Protein AF-A0A554K0L3-F1 (afdb_monomer_lite)

Sequence (172 aa):
MNENTKPNIQERKSGVNKNLSIIIVVLAILAGGYFYFSSKPAFDFSGGSKVTRVAHINEALAAKFDYLSKNGNSSCSVSFRTSIPSLPNDERLQGSCCSPMSVHRYSEQVGGLKKFKSVPAQNIDKIPDDPYDIEAKLAKELMSYYDMELTPEEERTYEYAMENSHEKGPCC

Radius of gyration: 38.06 Å; chains: 1; bounding box: 66×97×92 Å

Foldseek 3Di:
DDDDDDDDDDDDDDPDDPVNVVVVVVVVCVVVVVCVVVPPPPDPPPVVVPVVVVVVVLVVLVVLLVCLLVPAPAAPDPVRLVCLLVDDQQDKHAHFHYDRDDSVVQCCVLVVLVVQCVDPPRNDVLDDSGPRIGGSNSSNVVSVCPPPDDDPVRVVVVVVCLVPDPVNDDTD

Secondary structure (DSSP, 8-state):
-----------------HHHHHHHHHHHHHHHHHHHHHTS-------TTHHHHHHHHHHHHHHHHHHHHHH----SSHHHHHHGGGS-TT-EEES-SSS---HHHHHHHHHHHHHHHTSTT---TTS-S-TTEEEHHHHHHHHTTTTPPPPHHHHHHHHHHHHH-TT-S---

pLDDT: mean 80.46, std 17.69, range [38.75, 98.25]

Structure (mmCIF, N/CA/C/O backbone):
data_AF-A0A554K0L3-F1
#
_entry.id   AF-A0A554K0L3-F1
#
loop_
_atom_site.group_PDB
_atom_site.id
_atom_site.type_symbol
_atom_site.label_atom_id
_atom_site.label_alt_id
_atom_site.label_comp_id
_atom_site.label_asym_id
_atom_site.label_entity_id
_atom_site.label_seq_id
_atom_site.pdbx_PDB_ins_code
_atom_site.Cartn_x
_atom_site.Cartn_y
_atom_site.Cartn_z
_atom_site.occupancy
_atom_site.B_iso_or_equiv
_atom_site.auth_seq_id
_atom_site.auth_comp_id
_atom_site.auth_asym_id
_atom_site.auth_atom_id
_atom_site.pdbx_PDB_model_num
ATOM 1 N N . MET A 1 1 ? 50.428 -80.850 75.862 1.00 41.19 1 MET A N 1
ATOM 2 C CA . MET A 1 1 ? 51.249 -79.731 75.353 1.00 41.19 1 MET A CA 1
ATOM 3 C C . MET A 1 1 ? 50.996 -79.583 73.859 1.00 41.19 1 MET A C 1
ATOM 5 O O . MET A 1 1 ? 50.980 -80.599 73.181 1.00 41.19 1 MET A O 1
ATOM 9 N N . ASN A 1 2 ? 50.822 -78.331 73.424 1.00 38.75 2 ASN A N 1
ATOM 10 C CA . ASN A 1 2 ? 50.873 -77.770 72.062 1.00 38.75 2 ASN A CA 1
ATOM 11 C C . ASN A 1 2 ? 49.719 -77.940 71.050 1.00 38.75 2 ASN A C 1
ATOM 13 O O . ASN A 1 2 ? 49.495 -78.999 70.482 1.00 38.75 2 ASN A O 1
ATOM 17 N N . GLU A 1 3 ? 49.037 -76.801 70.848 1.00 46.16 3 GLU A N 1
ATOM 18 C CA . GLU A 1 3 ? 48.998 -75.950 69.638 1.00 46.16 3 GLU A CA 1
ATOM 19 C C . GLU A 1 3 ? 48.669 -76.512 68.234 1.00 46.16 3 GLU A C 1
ATOM 21 O O . GLU A 1 3 ? 49.436 -77.248 67.627 1.00 46.16 3 GLU A O 1
ATOM 26 N N . ASN A 1 4 ? 47.609 -75.896 67.682 1.00 47.91 4 ASN A N 1
ATOM 27 C CA . ASN A 1 4 ? 47.484 -75.273 66.351 1.00 47.91 4 ASN A CA 1
ATOM 28 C C . ASN A 1 4 ? 47.091 -76.083 65.089 1.00 47.91 4 ASN A C 1
ATOM 30 O O . ASN A 1 4 ? 47.907 -76.684 64.404 1.00 47.91 4 ASN A O 1
ATOM 34 N N . THR A 1 5 ? 45.819 -75.870 64.711 1.00 58.00 5 THR A N 1
ATOM 35 C CA . THR A 1 5 ? 45.350 -75.174 63.483 1.00 58.00 5 THR A CA 1
ATOM 36 C C . THR A 1 5 ? 45.505 -75.816 62.092 1.00 58.00 5 THR A C 1
ATOM 38 O O . THR A 1 5 ? 46.577 -75.780 61.499 1.00 58.00 5 THR A O 1
ATOM 41 N N . LYS A 1 6 ? 44.358 -76.143 61.457 1.00 42.72 6 LYS A N 1
ATOM 42 C CA . LYS A 1 6 ? 44.001 -75.699 60.083 1.00 42.72 6 LYS A CA 1
ATOM 43 C C . LYS A 1 6 ? 42.474 -75.794 59.822 1.00 42.72 6 LYS A C 1
ATOM 45 O O . LYS A 1 6 ? 41.867 -76.755 60.293 1.00 42.72 6 LYS A O 1
ATOM 50 N N . PRO A 1 7 ? 41.835 -74.839 59.102 1.00 56.81 7 PRO A N 1
ATOM 51 C CA . PRO A 1 7 ? 40.375 -74.770 58.977 1.00 56.81 7 PRO A CA 1
ATOM 52 C C . PRO A 1 7 ? 39.799 -75.322 57.651 1.00 56.81 7 PRO A C 1
ATOM 54 O O . PRO A 1 7 ? 40.427 -75.237 56.602 1.00 56.81 7 PRO A O 1
ATOM 57 N N . ASN A 1 8 ? 38.562 -75.825 57.762 1.00 47.78 8 ASN A N 1
ATOM 58 C CA . ASN A 1 8 ? 37.350 -75.488 56.988 1.00 47.78 8 ASN A CA 1
ATOM 59 C C . ASN A 1 8 ? 37.386 -75.489 55.445 1.00 47.78 8 ASN A C 1
ATOM 61 O O . ASN A 1 8 ? 37.939 -74.562 54.868 1.00 47.78 8 ASN A O 1
ATOM 65 N N . ILE A 1 9 ? 36.613 -76.395 54.819 1.00 45.50 9 ILE A N 1
ATOM 66 C CA . ILE A 1 9 ? 35.677 -76.067 53.721 1.00 45.50 9 ILE A CA 1
ATOM 67 C C . ILE A 1 9 ? 34.430 -76.963 53.859 1.00 45.50 9 ILE A C 1
ATOM 69 O O . ILE A 1 9 ? 34.492 -78.169 53.628 1.00 45.50 9 ILE A O 1
ATOM 73 N N . GLN A 1 10 ? 33.292 -76.376 54.237 1.00 43.28 10 GLN A N 1
ATOM 74 C CA . GLN A 1 10 ? 31.958 -76.958 54.050 1.00 43.28 10 GLN A CA 1
ATOM 75 C C . GLN A 1 10 ? 31.284 -76.320 52.831 1.00 43.28 10 GLN A C 1
ATOM 77 O O . GLN A 1 10 ? 30.992 -75.123 52.838 1.00 43.28 10 GLN A O 1
ATOM 82 N N . GLU A 1 11 ? 30.973 -77.125 51.814 1.00 44.34 11 GLU A N 1
ATOM 83 C CA . GLU A 1 11 ? 30.042 -76.740 50.753 1.00 44.34 11 GLU A CA 1
ATOM 84 C C . GLU A 1 11 ? 28.598 -76.747 51.285 1.00 44.34 11 GLU A C 1
ATOM 86 O O . GLU A 1 11 ? 28.026 -77.796 51.589 1.00 44.34 11 GLU A O 1
ATOM 91 N N . ARG A 1 12 ? 27.977 -75.563 51.386 1.00 49.53 12 ARG A N 1
ATOM 92 C CA . ARG A 1 12 ? 26.526 -75.434 51.585 1.00 49.53 12 ARG A CA 1
ATOM 93 C C . ARG A 1 12 ? 25.807 -75.534 50.242 1.00 49.53 12 ARG A C 1
ATOM 95 O O . ARG A 1 12 ? 25.910 -74.638 49.409 1.00 49.53 12 ARG A O 1
ATOM 102 N N . LYS A 1 13 ? 24.971 -76.563 50.100 1.00 47.09 13 LYS A N 1
ATOM 103 C CA . LYS A 1 13 ? 23.895 -76.616 49.100 1.00 47.09 13 LYS A CA 1
ATOM 104 C C . LYS A 1 13 ? 22.921 -75.449 49.317 1.00 47.09 13 LYS A C 1
ATOM 106 O O . LYS A 1 13 ? 22.378 -75.289 50.412 1.00 47.09 13 LYS A O 1
ATOM 111 N N . SER A 1 14 ? 22.691 -74.649 48.277 1.00 49.44 14 SER A N 1
ATOM 112 C CA . SER A 1 14 ? 21.720 -73.552 48.273 1.00 49.44 14 SER A CA 1
ATOM 113 C C . SER A 1 14 ? 20.295 -74.089 48.084 1.00 49.44 14 SER A C 1
ATOM 115 O O . SER A 1 14 ? 19.829 -74.360 46.982 1.00 49.44 14 SER A O 1
ATOM 117 N N . GLY A 1 15 ? 19.569 -74.245 49.190 1.00 50.91 15 GLY A N 1
ATOM 118 C CA . GLY A 1 15 ? 18.113 -74.369 49.161 1.00 50.91 15 GLY A CA 1
ATOM 119 C C . GLY A 1 15 ? 17.493 -72.981 49.016 1.00 50.91 15 GLY A C 1
ATOM 120 O O . GLY A 1 15 ? 17.405 -72.244 49.996 1.00 50.91 15 GLY A O 1
ATOM 121 N N . VAL A 1 16 ? 17.102 -72.598 47.798 1.00 58.12 16 VAL A N 1
ATOM 122 C CA . VAL A 1 16 ? 16.406 -71.327 47.548 1.00 58.12 16 VAL A CA 1
ATOM 123 C C . VAL A 1 16 ? 15.010 -71.395 48.174 1.00 58.12 16 VAL A C 1
ATOM 125 O O . VAL A 1 16 ? 14.210 -72.275 47.863 1.00 58.12 16 VAL A O 1
ATOM 128 N N . ASN A 1 17 ? 14.725 -70.472 49.091 1.00 61.66 17 ASN A N 1
ATOM 129 C CA . ASN A 1 17 ? 13.427 -70.345 49.746 1.00 61.66 17 ASN A CA 1
ATOM 130 C C . ASN A 1 17 ? 12.359 -69.969 48.699 1.00 61.66 17 ASN A C 1
ATOM 132 O O . ASN A 1 17 ? 12.539 -68.992 47.973 1.00 61.66 17 ASN A O 1
ATOM 136 N N . LYS A 1 18 ? 11.238 -70.703 48.635 1.00 59.88 18 LYS A N 1
ATOM 137 C CA . LYS A 1 18 ? 10.134 -70.444 47.686 1.00 59.88 18 LYS A CA 1
ATOM 138 C C . LYS A 1 18 ? 9.644 -68.991 47.727 1.00 59.88 18 LYS A C 1
ATOM 140 O O . LYS A 1 18 ? 9.302 -68.441 46.686 1.00 59.88 18 LYS A O 1
ATOM 145 N N . ASN A 1 19 ? 9.694 -68.346 48.894 1.00 58.56 19 ASN A N 1
ATOM 146 C CA . ASN A 1 19 ? 9.312 -66.940 49.042 1.00 58.5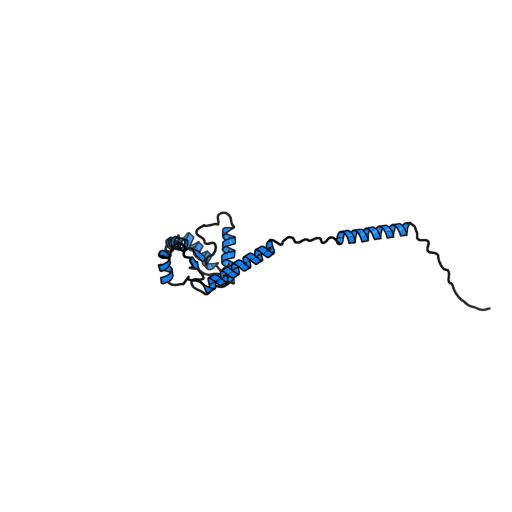6 19 ASN A CA 1
ATOM 147 C C . ASN A 1 19 ? 10.303 -65.988 48.346 1.00 58.56 19 ASN A C 1
ATOM 149 O O . ASN A 1 19 ? 9.892 -64.969 47.802 1.00 58.56 19 ASN A O 1
ATOM 153 N N . LEU A 1 20 ? 11.592 -66.345 48.291 1.00 59.06 20 LEU A N 1
ATOM 154 C CA . LEU A 1 20 ? 12.621 -65.587 47.572 1.00 59.06 20 LEU A CA 1
ATOM 155 C C . LEU A 1 20 ? 12.482 -65.758 46.051 1.00 59.06 20 LEU A C 1
ATOM 157 O O . LEU A 1 20 ? 12.630 -64.791 45.310 1.00 59.06 20 LEU A O 1
ATOM 161 N N . SER A 1 21 ? 12.122 -66.959 45.583 1.00 59.12 21 SER A N 1
ATOM 162 C CA . SER A 1 21 ? 11.835 -67.200 44.162 1.00 59.12 21 SER A CA 1
ATOM 163 C C . SER A 1 21 ? 10.620 -66.411 43.667 1.00 59.12 21 SER A C 1
ATOM 165 O O . SER A 1 21 ? 10.666 -65.862 42.571 1.00 59.12 21 SER A O 1
ATOM 167 N N . ILE A 1 22 ? 9.557 -66.299 44.473 1.00 68.38 22 ILE A N 1
ATOM 168 C CA . ILE A 1 22 ? 8.358 -65.530 44.101 1.00 68.38 22 ILE A CA 1
ATOM 169 C C . ILE A 1 22 ? 8.682 -64.033 43.979 1.00 68.38 22 ILE A C 1
ATOM 171 O O . ILE A 1 22 ? 8.267 -63.398 43.012 1.00 68.38 22 ILE A O 1
ATOM 175 N N . ILE A 1 23 ? 9.476 -63.478 44.901 1.00 70.81 23 ILE A N 1
ATOM 176 C CA . ILE A 1 23 ? 9.867 -62.058 44.867 1.00 70.81 23 ILE A CA 1
ATOM 177 C C . ILE A 1 23 ? 10.679 -61.731 43.606 1.00 70.81 23 ILE A C 1
ATOM 179 O O . ILE A 1 23 ? 10.420 -60.719 42.957 1.00 70.81 23 ILE A O 1
ATOM 183 N N . ILE A 1 24 ? 11.618 -62.600 43.217 1.00 72.25 24 ILE A N 1
ATOM 184 C CA . ILE A 1 24 ? 12.437 -62.397 42.011 1.00 72.25 24 ILE A CA 1
ATOM 185 C C . ILE A 1 24 ? 11.569 -62.425 40.746 1.00 72.25 24 ILE A C 1
ATOM 187 O O . ILE A 1 24 ? 11.748 -61.586 39.865 1.00 72.25 24 ILE A O 1
ATOM 191 N N . VAL A 1 25 ? 10.594 -63.337 40.666 1.00 74.88 25 VAL A N 1
ATOM 192 C CA . VAL A 1 25 ? 9.680 -63.423 39.515 1.00 74.88 25 VAL A CA 1
ATOM 193 C C . VAL A 1 25 ? 8.788 -62.183 39.420 1.00 74.88 25 VAL A C 1
ATOM 195 O O . VAL A 1 25 ? 8.634 -61.629 38.334 1.00 74.88 25 VAL A O 1
ATOM 198 N N . VAL A 1 26 ? 8.252 -61.690 40.541 1.00 75.88 26 VAL A N 1
ATOM 199 C CA . VAL A 1 26 ? 7.432 -60.466 40.554 1.00 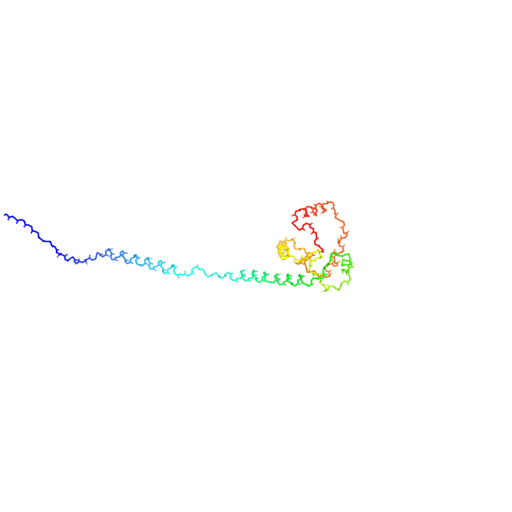75.88 26 VAL A CA 1
ATOM 200 C C . VAL A 1 26 ? 8.255 -59.243 40.141 1.00 75.88 26 VAL A C 1
ATOM 202 O O . VAL A 1 26 ? 7.799 -58.459 39.311 1.00 75.88 26 VAL A O 1
ATOM 205 N N . LEU A 1 27 ? 9.485 -59.098 40.644 1.00 74.44 27 LEU A N 1
ATOM 206 C CA . LEU A 1 27 ? 10.374 -58.001 40.246 1.00 74.44 27 LEU A CA 1
ATOM 207 C C . LEU A 1 27 ? 10.764 -58.078 38.764 1.00 74.44 27 LEU A C 1
ATOM 209 O O . LEU A 1 27 ? 10.799 -57.046 38.099 1.00 74.44 27 LEU A O 1
ATOM 213 N N . ALA A 1 28 ? 10.992 -59.277 38.222 1.00 73.69 28 ALA A N 1
ATOM 214 C CA . ALA A 1 28 ? 11.280 -59.461 36.802 1.00 73.69 28 ALA A CA 1
ATOM 215 C C . ALA A 1 28 ? 10.075 -59.110 35.910 1.00 73.69 28 ALA A C 1
ATOM 217 O O . ALA A 1 28 ? 10.254 -58.486 34.865 1.00 73.69 28 ALA A O 1
ATOM 218 N N . ILE A 1 29 ? 8.849 -59.442 36.331 1.00 74.69 29 ILE A N 1
ATOM 219 C CA . ILE A 1 29 ? 7.621 -59.071 35.608 1.00 74.69 29 ILE A CA 1
ATOM 220 C C . ILE A 1 29 ? 7.384 -57.560 35.674 1.00 74.69 29 ILE A C 1
ATOM 222 O O . ILE A 1 29 ? 7.037 -56.959 34.662 1.00 74.69 29 ILE A O 1
ATOM 226 N N . LEU A 1 30 ? 7.605 -56.925 36.828 1.00 75.50 30 LEU A N 1
ATOM 227 C CA . LEU A 1 30 ? 7.469 -55.473 36.967 1.00 75.50 30 LEU A CA 1
ATOM 228 C C . LEU A 1 30 ? 8.523 -54.723 36.145 1.00 75.50 30 LEU A C 1
ATOM 230 O O . LE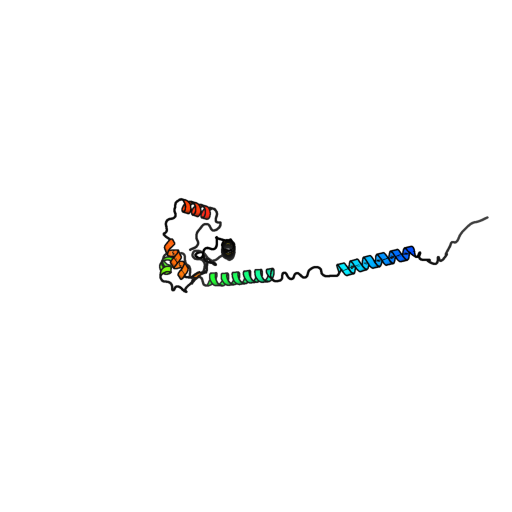U A 1 30 ? 8.179 -53.777 35.441 1.00 75.50 30 LEU A O 1
ATOM 234 N N . ALA A 1 31 ? 9.782 -55.169 36.168 1.00 72.00 31 ALA A N 1
ATOM 235 C CA . ALA A 1 31 ? 10.848 -54.577 35.364 1.00 72.00 31 ALA A CA 1
ATOM 236 C C . ALA A 1 31 ? 10.618 -54.799 33.860 1.00 72.00 31 ALA A C 1
ATOM 238 O O . ALA A 1 31 ? 10.742 -53.861 33.075 1.00 72.00 31 ALA A O 1
ATOM 239 N N . GLY A 1 32 ? 10.216 -56.010 33.457 1.00 68.31 32 GLY A N 1
ATOM 240 C CA . GLY A 1 32 ? 9.887 -56.336 32.068 1.00 68.31 32 GLY A CA 1
ATOM 241 C C . GLY A 1 32 ? 8.654 -55.588 31.559 1.00 68.31 32 GLY A C 1
ATOM 242 O O . GLY A 1 32 ? 8.669 -55.065 30.448 1.00 68.31 32 GLY A O 1
ATOM 243 N N . GLY A 1 33 ? 7.613 -55.459 32.385 1.00 66.88 33 GLY A N 1
ATOM 244 C CA . GLY A 1 33 ? 6.416 -54.673 32.086 1.00 66.88 33 GLY A CA 1
ATOM 245 C C . GLY A 1 33 ? 6.710 -53.175 31.987 1.00 66.88 33 GLY A C 1
ATOM 246 O O . GLY A 1 33 ? 6.239 -52.524 31.056 1.00 66.88 33 GLY A O 1
ATOM 247 N N . TYR A 1 34 ? 7.549 -52.640 32.880 1.00 71.50 34 TYR A N 1
ATOM 248 C CA . TYR A 1 34 ? 8.014 -51.253 32.825 1.00 71.50 34 TYR A CA 1
ATOM 249 C C . TYR A 1 34 ? 8.823 -50.974 31.553 1.00 71.50 34 TYR A C 1
ATOM 251 O O . TYR A 1 34 ? 8.571 -49.974 30.882 1.00 71.50 34 TYR A O 1
ATOM 259 N N . PHE A 1 35 ? 9.738 -51.870 31.168 1.00 63.25 35 PHE A N 1
ATOM 260 C CA . PHE A 1 35 ? 10.520 -51.714 29.939 1.00 63.25 35 PHE A CA 1
ATOM 261 C C . PHE A 1 35 ? 9.648 -51.864 28.685 1.00 63.25 35 PHE A C 1
ATOM 263 O O . PHE A 1 35 ? 9.763 -51.057 27.768 1.00 63.25 35 PHE A O 1
ATOM 270 N N . TYR A 1 36 ? 8.723 -52.829 28.650 1.00 65.94 36 TYR A N 1
ATOM 271 C CA . TYR A 1 36 ? 7.809 -53.033 27.518 1.00 65.94 36 TYR A CA 1
ATOM 272 C C . TYR A 1 36 ? 6.827 -51.865 27.338 1.00 65.94 36 TYR A C 1
ATOM 274 O O . TYR A 1 36 ? 6.533 -51.466 26.212 1.00 65.94 36 TYR A O 1
ATOM 282 N N . PHE A 1 37 ? 6.355 -51.268 28.436 1.00 59.12 37 PHE A N 1
ATOM 283 C CA . PHE A 1 37 ? 5.489 -50.090 28.384 1.00 59.12 37 PHE A CA 1
ATOM 284 C C . PHE A 1 37 ? 6.264 -48.801 28.060 1.00 59.12 37 PHE A C 1
ATOM 286 O O . PHE A 1 37 ? 5.745 -47.954 27.337 1.00 59.12 37 PHE A O 1
ATOM 293 N N . SER A 1 38 ? 7.520 -48.682 28.506 1.00 58.03 38 SER A N 1
ATOM 294 C CA . SER A 1 38 ? 8.387 -47.523 28.219 1.00 58.03 38 SER A CA 1
ATOM 295 C C . SER A 1 38 ? 9.048 -47.570 26.834 1.00 58.03 38 SER A C 1
ATOM 297 O O . SER A 1 38 ? 9.572 -46.561 26.377 1.00 58.03 38 SER A O 1
ATOM 299 N N . SER A 1 39 ? 9.009 -48.717 26.144 1.00 57.53 39 SER A N 1
ATOM 300 C CA . SER A 1 39 ? 9.563 -48.886 24.787 1.00 57.53 39 SER A CA 1
ATOM 301 C C . SER A 1 39 ? 8.573 -48.541 23.668 1.00 57.53 39 SER A C 1
ATOM 303 O O . SER A 1 39 ? 8.889 -48.721 22.493 1.00 57.53 39 SER A O 1
ATOM 305 N N . LYS A 1 40 ? 7.369 -48.052 23.989 1.00 60.00 40 LYS A N 1
ATOM 306 C CA . LYS A 1 40 ? 6.494 -47.460 22.971 1.00 60.00 40 LYS A CA 1
ATOM 307 C C . LYS A 1 40 ? 6.988 -46.038 22.704 1.00 60.00 40 LYS A C 1
ATOM 309 O O . LYS A 1 40 ? 7.023 -45.258 23.654 1.00 60.00 40 LYS A O 1
ATOM 314 N N . PRO A 1 41 ? 7.350 -45.668 21.462 1.00 52.62 41 PRO A N 1
ATOM 315 C CA . PRO A 1 41 ? 7.665 -44.284 21.142 1.00 52.62 41 PRO A CA 1
ATOM 316 C C . PRO A 1 41 ? 6.402 -43.443 21.345 1.00 52.62 41 PRO A C 1
ATOM 318 O O . PRO A 1 41 ? 5.519 -43.367 20.494 1.00 52.62 41 PRO A O 1
ATOM 321 N N . ALA A 1 42 ? 6.291 -42.836 22.520 1.00 56.91 42 ALA A N 1
ATOM 322 C CA . ALA A 1 42 ? 5.315 -41.809 22.812 1.00 56.91 42 ALA A CA 1
ATOM 323 C C . ALA A 1 42 ? 5.817 -40.498 22.202 1.00 56.91 42 ALA A C 1
ATOM 325 O O . ALA A 1 42 ? 6.392 -39.690 22.915 1.00 56.91 42 ALA A O 1
ATOM 326 N N . PHE A 1 43 ? 5.672 -40.349 20.883 1.00 49.12 43 PHE A N 1
ATOM 327 C CA . PHE A 1 43 ? 5.397 -39.096 20.167 1.00 49.12 43 PHE A CA 1
ATOM 328 C C . PHE A 1 43 ? 5.589 -39.332 18.667 1.00 49.12 43 PHE A C 1
ATOM 330 O O . PHE A 1 43 ? 6.681 -39.173 18.128 1.00 49.12 43 PHE A O 1
ATOM 337 N N . ASP A 1 44 ? 4.509 -39.679 17.975 1.00 44.50 44 ASP A N 1
ATOM 338 C CA . ASP A 1 44 ? 4.441 -39.393 16.550 1.00 44.50 44 ASP A CA 1
ATOM 339 C C . ASP A 1 44 ? 4.019 -37.923 16.430 1.00 44.50 44 ASP A C 1
ATOM 341 O O . ASP A 1 44 ? 2.847 -37.568 16.594 1.00 44.50 44 ASP A O 1
ATOM 345 N N . PHE A 1 45 ? 5.001 -37.031 16.269 1.00 49.22 45 PHE A N 1
ATOM 346 C CA . PHE A 1 45 ? 4.777 -35.604 16.042 1.00 49.22 45 PHE A CA 1
ATOM 347 C C . PHE A 1 45 ? 4.274 -35.424 14.600 1.00 49.22 45 PHE A C 1
ATOM 349 O O . PHE A 1 45 ? 4.911 -34.780 13.769 1.00 49.22 45 PHE A O 1
ATOM 356 N N . SER A 1 46 ? 3.072 -35.926 14.305 1.00 48.62 46 SER A N 1
ATOM 357 C CA . SER A 1 46 ? 2.278 -35.533 13.135 1.00 48.62 46 SER A CA 1
ATOM 358 C C . SER A 1 46 ? 1.746 -34.096 13.312 1.00 48.62 46 SER A C 1
ATOM 360 O O . SER A 1 46 ? 0.569 -33.792 13.136 1.00 48.62 46 SER A O 1
ATOM 362 N N . GLY A 1 47 ? 2.649 -33.179 13.670 1.00 47.25 47 GLY A N 1
ATOM 363 C CA . GLY A 1 47 ? 2.534 -31.730 13.548 1.00 47.25 47 GLY A CA 1
ATOM 364 C C . GLY A 1 47 ? 3.124 -31.222 12.225 1.00 47.25 47 GLY A C 1
ATOM 365 O O . GLY A 1 47 ? 3.376 -30.024 12.088 1.00 47.25 47 GLY A O 1
ATOM 366 N N . GLY A 1 48 ? 3.319 -32.109 11.239 1.00 48.25 48 GLY A N 1
ATOM 367 C CA . GLY A 1 48 ? 3.898 -31.820 9.919 1.00 48.25 48 GLY A CA 1
ATOM 368 C C . GLY A 1 48 ? 3.116 -30.822 9.056 1.00 48.25 48 GLY A C 1
ATOM 369 O O . GLY A 1 48 ? 3.540 -30.491 7.957 1.00 48.25 48 GLY A O 1
ATOM 370 N N . SER A 1 49 ? 1.992 -30.293 9.544 1.00 55.81 49 SER A N 1
ATOM 371 C CA . SER A 1 49 ? 1.246 -29.242 8.849 1.00 55.81 49 SER A CA 1
ATOM 372 C C . SER A 1 49 ? 1.650 -27.823 9.243 1.00 55.81 49 SER A C 1
ATOM 374 O O . SER A 1 49 ? 1.505 -26.929 8.419 1.00 55.81 49 SER A O 1
ATOM 376 N N . LYS A 1 50 ? 2.144 -27.561 10.464 1.00 56.31 50 LYS A N 1
ATOM 377 C CA . LYS A 1 50 ? 2.478 -26.177 10.862 1.00 56.31 50 LYS A CA 1
ATOM 378 C C . LYS A 1 50 ? 3.884 -25.769 10.439 1.00 56.31 50 LYS A C 1
ATOM 380 O O . LYS A 1 50 ? 4.031 -24.681 9.902 1.00 56.31 50 LYS A O 1
ATOM 385 N N . VAL A 1 51 ? 4.886 -26.631 10.615 1.00 62.09 51 VAL A N 1
ATOM 386 C CA . VAL A 1 51 ? 6.277 -26.308 10.245 1.00 62.09 51 VAL A CA 1
ATOM 387 C C . VAL A 1 51 ? 6.408 -26.155 8.730 1.00 62.09 51 VAL A C 1
ATOM 389 O O . VAL A 1 51 ? 6.901 -25.133 8.268 1.00 62.09 51 VAL A O 1
ATOM 392 N N . THR A 1 52 ? 5.854 -27.089 7.955 1.00 66.31 52 THR A N 1
ATOM 393 C CA . THR A 1 52 ? 5.862 -27.025 6.486 1.00 66.31 52 THR A CA 1
ATOM 394 C C . THR A 1 52 ? 5.032 -25.857 5.953 1.00 66.31 52 THR A C 1
ATOM 396 O O . THR A 1 52 ? 5.476 -25.168 5.044 1.00 66.31 52 THR A O 1
ATOM 399 N N . ARG A 1 53 ? 3.859 -25.559 6.540 1.00 66.88 53 ARG A N 1
ATOM 400 C CA . ARG A 1 53 ? 3.042 -24.405 6.121 1.00 66.88 53 ARG A CA 1
ATOM 401 C C . ARG A 1 53 ? 3.706 -23.074 6.467 1.00 66.88 53 ARG A C 1
ATOM 403 O O . ARG A 1 53 ? 3.654 -22.164 5.655 1.00 66.88 53 ARG A O 1
ATOM 410 N N . VAL A 1 54 ? 4.315 -22.938 7.646 1.00 69.56 54 VAL A N 1
ATOM 411 C CA . VAL A 1 54 ? 5.034 -21.712 8.032 1.00 69.56 54 VAL A CA 1
ATOM 412 C C . VAL A 1 54 ? 6.278 -21.533 7.165 1.00 69.56 54 VAL A C 1
ATOM 414 O O . VAL A 1 54 ? 6.483 -20.443 6.646 1.00 69.56 54 VAL A O 1
ATOM 417 N N . ALA A 1 55 ? 7.048 -22.597 6.925 1.00 69.44 55 ALA A N 1
ATOM 418 C CA . ALA A 1 55 ? 8.187 -22.560 6.011 1.00 69.44 55 ALA A CA 1
ATOM 419 C C . ALA A 1 55 ? 7.764 -22.162 4.587 1.00 69.44 55 ALA A C 1
ATOM 421 O O . ALA A 1 55 ? 8.352 -21.251 4.019 1.00 69.44 55 ALA A O 1
ATOM 422 N N . HIS A 1 56 ? 6.688 -22.749 4.056 1.00 70.75 56 HIS A N 1
ATOM 423 C CA . HIS A 1 56 ? 6.165 -22.421 2.728 1.00 70.75 56 HIS A CA 1
ATOM 424 C C . HIS A 1 56 ? 5.572 -21.002 2.648 1.00 70.75 56 HIS A C 1
ATOM 426 O O . HIS A 1 56 ? 5.687 -20.342 1.619 1.00 70.75 56 HIS A O 1
ATOM 432 N N . ILE A 1 57 ? 4.934 -20.498 3.713 1.00 74.38 57 ILE A N 1
ATOM 433 C CA . ILE A 1 57 ? 4.490 -19.093 3.783 1.00 74.38 57 ILE A CA 1
ATOM 434 C C . ILE A 1 57 ? 5.705 -18.164 3.762 1.00 74.38 57 ILE A C 1
ATOM 436 O O . ILE A 1 57 ? 5.687 -17.167 3.047 1.00 74.38 57 ILE A O 1
ATOM 440 N N . ASN A 1 58 ? 6.760 -18.499 4.505 1.00 83.94 58 ASN A N 1
ATOM 441 C CA . ASN A 1 58 ? 7.983 -17.704 4.547 1.00 83.94 58 ASN A CA 1
ATOM 442 C C . ASN A 1 58 ? 8.719 -17.724 3.202 1.00 83.94 58 ASN A C 1
ATOM 444 O O . ASN A 1 58 ? 9.204 -16.687 2.768 1.00 83.94 58 ASN A O 1
ATOM 448 N N . GLU A 1 59 ? 8.756 -18.868 2.518 1.00 89.75 59 GLU A N 1
ATOM 449 C CA . GLU A 1 59 ? 9.341 -18.999 1.181 1.00 89.75 59 GLU A CA 1
ATOM 450 C C . GLU A 1 59 ? 8.550 -18.202 0.139 1.00 89.75 59 GLU A C 1
ATOM 452 O O . GLU A 1 59 ? 9.133 -17.415 -0.603 1.00 89.75 59 GLU A O 1
ATOM 457 N N . ALA A 1 60 ? 7.219 -18.322 0.131 1.00 91.06 60 ALA A N 1
ATOM 458 C CA . ALA A 1 60 ? 6.366 -17.546 -0.767 1.00 91.06 60 ALA A CA 1
ATOM 459 C C . ALA A 1 60 ? 6.492 -16.033 -0.514 1.00 91.06 60 ALA A C 1
ATOM 461 O O . ALA A 1 60 ? 6.560 -15.247 -1.458 1.00 91.06 60 ALA A O 1
ATOM 462 N N . LEU A 1 61 ? 6.566 -15.618 0.756 1.00 93.75 61 LEU A N 1
ATOM 463 C CA . LEU A 1 61 ? 6.762 -14.219 1.130 1.00 93.75 61 LEU A CA 1
ATOM 464 C C . LEU A 1 61 ? 8.147 -13.715 0.695 1.00 93.75 61 LEU A C 1
ATOM 466 O O . LEU A 1 61 ? 8.243 -12.626 0.137 1.00 93.75 61 LEU A O 1
ATOM 470 N N . ALA A 1 62 ? 9.202 -14.511 0.887 1.00 95.06 62 ALA A N 1
ATOM 471 C CA . ALA A 1 62 ? 10.557 -14.179 0.451 1.00 95.06 62 ALA A CA 1
ATOM 472 C C . ALA A 1 62 ? 10.668 -14.081 -1.079 1.00 95.06 62 ALA A C 1
ATOM 474 O O . ALA A 1 62 ? 11.278 -13.143 -1.587 1.00 95.06 62 ALA A O 1
ATOM 475 N N . ALA A 1 63 ? 10.034 -14.994 -1.818 1.00 96.50 63 ALA A N 1
ATOM 476 C CA . ALA A 1 63 ? 9.977 -14.941 -3.276 1.00 96.50 63 ALA A CA 1
ATOM 477 C C . ALA A 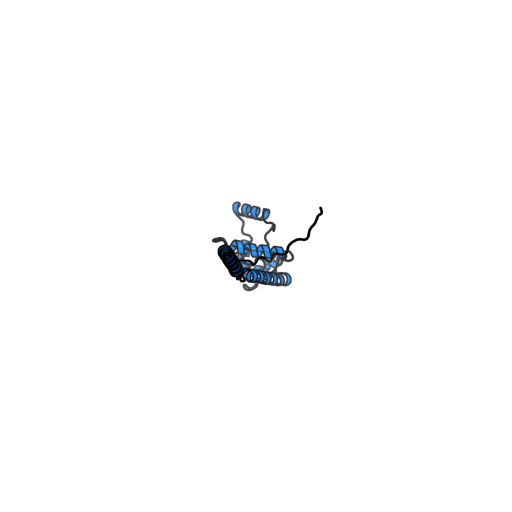1 63 ? 9.234 -13.688 -3.765 1.00 96.50 63 ALA A C 1
ATOM 479 O O . ALA A 1 63 ? 9.690 -13.014 -4.689 1.00 96.50 63 ALA A O 1
ATOM 480 N N . LYS A 1 64 ? 8.122 -13.329 -3.108 1.00 97.06 64 LYS A N 1
ATOM 481 C CA . LYS A 1 64 ? 7.383 -12.106 -3.434 1.00 97.06 64 LYS A CA 1
ATOM 482 C C . LYS A 1 64 ? 8.206 -10.849 -3.135 1.00 97.06 64 LYS A C 1
ATOM 484 O O . LYS A 1 64 ? 8.254 -9.953 -3.971 1.00 97.06 64 LYS A O 1
ATOM 489 N N . PHE A 1 65 ? 8.918 -10.812 -2.007 1.00 97.56 65 PHE A N 1
ATOM 490 C CA . PHE A 1 65 ? 9.872 -9.743 -1.701 1.00 97.56 65 PHE A CA 1
ATOM 491 C C . PHE A 1 65 ? 10.949 -9.606 -2.788 1.00 97.56 65 PHE A C 1
ATOM 493 O O . PHE A 1 65 ? 11.205 -8.501 -3.264 1.00 97.56 65 PHE A O 1
ATOM 500 N N . ASP A 1 66 ? 11.574 -10.715 -3.195 1.00 98.12 66 ASP A N 1
ATOM 501 C CA . ASP A 1 66 ? 12.630 -10.707 -4.212 1.00 98.12 66 ASP A CA 1
ATOM 502 C C . ASP A 1 66 ? 12.121 -10.137 -5.542 1.00 98.12 66 ASP A C 1
ATOM 504 O O . ASP A 1 66 ? 12.765 -9.272 -6.136 1.00 98.12 66 ASP A O 1
ATOM 508 N N . TYR A 1 67 ? 10.918 -10.543 -5.953 1.00 98.25 67 TYR A N 1
ATOM 509 C CA . TYR A 1 67 ? 10.269 -10.002 -7.140 1.00 98.25 67 TYR A CA 1
ATOM 510 C C . TYR A 1 67 ? 9.994 -8.497 -7.008 1.00 98.25 67 TYR A C 1
ATOM 512 O O . TYR A 1 67 ? 10.450 -7.721 -7.847 1.00 98.25 67 TYR A O 1
ATOM 520 N N . LEU A 1 68 ? 9.287 -8.067 -5.959 1.00 97.94 68 LEU A N 1
ATOM 521 C CA . LEU A 1 68 ? 8.871 -6.669 -5.794 1.00 97.94 68 LEU A CA 1
ATOM 522 C C . LEU A 1 68 ? 10.067 -5.721 -5.626 1.00 97.94 68 LEU A C 1
ATOM 524 O O . LEU A 1 68 ? 10.051 -4.607 -6.144 1.00 97.94 68 LEU A O 1
ATOM 528 N N . SER A 1 69 ? 11.127 -6.170 -4.948 1.00 97.19 69 SER A N 1
ATOM 529 C CA . SER A 1 69 ? 12.330 -5.359 -4.717 1.00 97.19 69 SER A CA 1
ATOM 530 C C . SER A 1 69 ? 13.146 -5.106 -5.986 1.00 97.19 69 SER A C 1
ATOM 532 O O . SER A 1 69 ? 13.861 -4.108 -6.056 1.00 97.19 69 SER A O 1
ATOM 534 N N . LYS A 1 70 ? 13.029 -5.982 -6.992 1.00 97.56 70 LYS A N 1
ATOM 535 C CA . LYS A 1 70 ? 13.754 -5.885 -8.269 1.00 97.56 70 LYS A CA 1
ATOM 536 C C . LYS A 1 70 ? 12.910 -5.332 -9.413 1.00 97.56 70 LYS A C 1
ATOM 538 O O . LYS A 1 70 ? 13.471 -4.762 -10.341 1.00 97.56 70 LYS A O 1
ATOM 543 N N . ASN A 1 71 ? 11.591 -5.517 -9.361 1.00 97.25 71 ASN A N 1
ATOM 544 C CA . ASN A 1 71 ? 10.667 -5.206 -10.458 1.00 97.25 71 ASN A CA 1
ATOM 545 C C . ASN A 1 71 ? 9.672 -4.088 -10.104 1.00 97.25 71 ASN A C 1
ATOM 547 O O . ASN A 1 71 ? 8.664 -3.925 -10.786 1.00 97.25 71 ASN A O 1
ATOM 551 N N . GLY A 1 72 ? 9.923 -3.341 -9.026 1.00 95.44 72 GLY A N 1
ATOM 552 C CA . GLY A 1 72 ? 9.051 -2.252 -8.602 1.00 95.44 72 GLY A CA 1
ATOM 553 C C . GLY A 1 72 ? 8.962 -1.120 -9.629 1.00 95.44 72 GLY A C 1
ATOM 554 O O . GLY A 1 72 ? 9.950 -0.763 -10.270 1.00 95.44 72 GLY A O 1
ATOM 555 N N . ASN A 1 73 ? 7.770 -0.542 -9.756 1.00 96.19 73 ASN A N 1
ATOM 556 C CA . ASN A 1 73 ? 7.459 0.592 -10.631 1.00 96.19 73 ASN A CA 1
ATOM 557 C C . ASN A 1 73 ? 6.907 1.808 -9.860 1.00 96.19 73 ASN A C 1
ATOM 559 O O . ASN A 1 73 ? 6.695 2.868 -10.451 1.00 96.19 73 ASN A O 1
ATOM 563 N N . SER A 1 74 ? 6.706 1.676 -8.546 1.00 94.56 74 SER A N 1
ATOM 564 C CA . SER A 1 74 ? 6.317 2.776 -7.669 1.00 94.56 74 SER A CA 1
ATOM 565 C C . SER A 1 74 ? 7.464 3.766 -7.472 1.00 94.56 74 SER A C 1
ATOM 567 O O . SER A 1 74 ? 8.612 3.367 -7.280 1.00 94.56 74 SER A O 1
ATOM 569 N N . SER A 1 75 ? 7.171 5.071 -7.476 1.00 92.56 75 SER A N 1
ATOM 570 C CA . SER A 1 75 ? 8.187 6.096 -7.199 1.00 92.56 75 SER A CA 1
ATOM 571 C C . SER A 1 75 ? 7.640 7.304 -6.447 1.00 92.56 75 SER A C 1
ATOM 573 O O . SER A 1 75 ? 6.519 7.754 -6.673 1.00 92.56 75 SER A O 1
ATOM 575 N N . CYS A 1 76 ? 8.476 7.868 -5.578 1.00 90.44 76 CYS A N 1
ATOM 576 C CA . CYS A 1 76 ? 8.190 9.049 -4.765 1.00 90.44 76 CYS A CA 1
ATOM 577 C C . CYS A 1 76 ? 8.297 10.325 -5.604 1.00 90.44 76 CYS A C 1
ATOM 579 O O . CYS A 1 76 ? 9.197 11.145 -5.427 1.00 90.44 76 CYS A O 1
ATOM 581 N N . SER A 1 77 ? 7.419 10.457 -6.593 1.00 90.75 77 SER A N 1
ATOM 582 C CA . SER A 1 77 ? 7.427 11.579 -7.520 1.00 90.75 77 SER A CA 1
ATOM 583 C C . SER A 1 77 ? 6.017 12.084 -7.784 1.00 90.75 77 SER A C 1
ATOM 585 O O . SER A 1 77 ? 5.051 11.321 -7.841 1.00 90.75 77 SER A O 1
ATOM 587 N N . VAL A 1 78 ? 5.903 13.397 -8.000 1.00 90.88 78 VAL A N 1
ATOM 588 C CA . VAL A 1 78 ? 4.644 14.010 -8.439 1.00 90.88 78 VAL A CA 1
ATOM 589 C C . VAL A 1 78 ? 4.183 13.382 -9.753 1.00 90.88 78 VAL A C 1
ATOM 591 O O . VAL A 1 78 ? 3.004 13.083 -9.879 1.00 90.88 78 VAL A O 1
ATOM 594 N N . SER A 1 79 ? 5.106 13.115 -10.682 1.00 94.31 79 SER A N 1
ATOM 595 C CA . SER A 1 79 ? 4.817 12.468 -11.967 1.00 94.31 79 SER A CA 1
ATOM 596 C C . SER A 1 79 ? 4.197 11.080 -11.828 1.00 94.31 79 SER A C 1
ATOM 598 O O . SER A 1 79 ? 3.298 10.750 -12.592 1.00 94.31 79 SER A O 1
ATOM 600 N N . PHE A 1 80 ? 4.654 10.274 -10.866 1.00 93.81 80 PHE A N 1
ATOM 601 C CA . PHE A 1 80 ? 4.056 8.965 -10.609 1.00 93.81 80 PHE A CA 1
ATOM 602 C C . PHE A 1 80 ? 2.660 9.112 -10.014 1.00 93.81 80 PHE A C 1
ATOM 604 O O . PHE A 1 80 ? 1.709 8.530 -10.522 1.00 93.81 80 PHE A O 1
ATOM 611 N N . ARG A 1 81 ? 2.498 9.966 -8.996 1.00 91.81 81 ARG A N 1
ATOM 612 C CA . ARG A 1 81 ? 1.179 10.227 -8.403 1.00 91.81 81 ARG A CA 1
ATOM 613 C C . ARG A 1 81 ? 0.168 10.701 -9.451 1.00 91.81 81 ARG A C 1
ATOM 615 O O . ARG A 1 81 ? -0.961 10.221 -9.477 1.00 91.81 81 ARG A O 1
ATOM 622 N N . THR A 1 82 ? 0.567 11.607 -10.344 1.00 93.19 82 THR A N 1
ATOM 623 C CA . THR A 1 82 ? -0.318 12.131 -11.393 1.00 93.19 82 THR A CA 1
ATOM 624 C C . THR A 1 82 ? -0.554 11.157 -12.546 1.00 93.19 82 THR A C 1
ATOM 626 O O . THR A 1 82 ? -1.502 11.365 -13.300 1.00 93.19 82 THR A O 1
ATOM 629 N N . SER A 1 83 ? 0.243 10.090 -12.687 1.00 95.19 83 SER A N 1
ATOM 630 C CA . SER A 1 83 ? -0.002 9.039 -13.681 1.00 95.19 83 SER A CA 1
ATOM 631 C C . SER A 1 83 ? -0.981 7.965 -13.202 1.00 95.19 83 SER A C 1
ATOM 633 O O . SER A 1 83 ? -1.576 7.290 -14.033 1.00 95.19 83 SER A O 1
ATOM 635 N N . ILE A 1 84 ? -1.201 7.802 -11.890 1.00 95.00 84 ILE A N 1
ATOM 636 C CA . ILE A 1 84 ? -2.106 6.768 -11.341 1.00 95.00 84 ILE A CA 1
ATOM 637 C C . ILE A 1 84 ? -3.504 6.787 -11.996 1.00 95.00 84 ILE A C 1
ATOM 639 O O . ILE A 1 84 ? -3.988 5.720 -12.389 1.00 95.00 84 ILE A O 1
ATOM 643 N N . PRO A 1 85 ? -4.162 7.951 -12.195 1.00 95.38 85 PRO A N 1
ATOM 644 C CA . PRO A 1 85 ? -5.477 8.000 -12.834 1.00 95.38 85 PRO A CA 1
ATOM 645 C C . PRO A 1 85 ? -5.519 7.428 -14.260 1.00 95.38 85 PRO A C 1
ATOM 647 O O . PRO A 1 85 ? -6.573 6.946 -14.682 1.00 95.38 85 PRO A O 1
ATOM 650 N N . SER A 1 86 ? -4.400 7.449 -14.996 1.00 96.62 86 SER A N 1
ATOM 651 C CA . SER A 1 86 ? -4.329 7.010 -16.396 1.00 96.62 86 SER A CA 1
ATOM 652 C C . SER A 1 86 ? -3.884 5.557 -16.595 1.00 96.62 86 SER A C 1
ATOM 654 O O . SER A 1 86 ? -4.014 5.058 -17.712 1.00 96.62 86 SER A O 1
ATOM 656 N N . LEU A 1 87 ? -3.419 4.859 -15.552 1.00 96.56 87 LEU A N 1
ATOM 657 C CA . LEU A 1 87 ? -3.019 3.445 -15.646 1.00 96.56 87 LEU A CA 1
ATOM 658 C C . LEU A 1 87 ? -4.206 2.556 -16.075 1.00 96.56 87 LEU A C 1
ATOM 660 O O . LEU A 1 87 ? -5.328 2.807 -15.642 1.00 96.56 87 LEU A O 1
ATOM 664 N N . PRO A 1 88 ? -4.043 1.501 -16.883 1.00 97.88 88 PRO A N 1
ATOM 665 C CA . PRO A 1 88 ? -5.040 0.441 -17.031 1.00 97.88 88 PRO A CA 1
ATOM 666 C C . PRO A 1 88 ? -5.454 -0.145 -15.675 1.00 97.88 88 PRO A C 1
ATOM 668 O O . PRO A 1 88 ? -4.659 -0.212 -14.746 1.00 97.88 88 PRO A O 1
ATOM 671 N N . ASN A 1 89 ? -6.716 -0.555 -15.530 1.00 97.25 89 ASN A N 1
ATOM 672 C CA . ASN A 1 89 ? -7.247 -1.009 -14.235 1.00 97.25 89 ASN A CA 1
ATOM 673 C C . ASN A 1 89 ? -6.595 -2.303 -13.717 1.00 97.25 89 ASN A C 1
ATOM 675 O O . ASN A 1 89 ? -6.609 -2.535 -12.510 1.00 97.25 89 ASN A O 1
ATOM 679 N N . ASP A 1 90 ? -6.076 -3.128 -14.623 1.00 96.00 90 ASP A N 1
ATOM 680 C CA . ASP A 1 90 ? -5.382 -4.394 -14.378 1.00 96.00 90 ASP A CA 1
ATOM 681 C C . ASP A 1 90 ? -3.867 -4.234 -14.176 1.00 96.00 90 ASP A C 1
ATOM 683 O O . ASP A 1 90 ? -3.192 -5.197 -13.804 1.00 96.00 90 ASP A O 1
ATOM 687 N N . GLU A 1 91 ? -3.326 -3.027 -14.372 1.00 97.44 91 GLU A N 1
ATOM 688 C CA . GLU A 1 91 ? -1.940 -2.727 -14.020 1.00 97.44 91 GLU A CA 1
ATOM 689 C C . GLU A 1 91 ? -1.749 -2.744 -12.494 1.00 97.44 91 GLU A C 1
ATOM 691 O O . GLU A 1 91 ? -2.702 -2.639 -11.713 1.00 97.44 91 GLU A O 1
ATOM 696 N N . ARG A 1 92 ? -0.500 -2.906 -12.049 1.00 97.12 92 ARG A N 1
ATOM 697 C CA . ARG A 1 92 ? -0.147 -3.001 -10.632 1.00 97.12 92 ARG A CA 1
ATOM 698 C C . ARG A 1 92 ? 0.906 -1.966 -10.271 1.00 97.12 92 ARG A C 1
ATOM 700 O O . ARG A 1 92 ? 1.897 -1.818 -10.981 1.00 97.12 92 ARG A O 1
ATOM 707 N N . LEU A 1 93 ? 0.700 -1.292 -9.147 1.00 96.94 93 LEU A N 1
ATOM 708 C CA . LEU A 1 93 ? 1.696 -0.462 -8.485 1.00 96.94 93 LEU A CA 1
ATOM 709 C C . LEU A 1 93 ? 2.497 -1.386 -7.568 1.00 96.94 93 LEU A C 1
ATOM 711 O O . LEU A 1 93 ? 1.938 -1.982 -6.645 1.00 96.94 93 LEU A O 1
ATOM 715 N N . GLN A 1 94 ? 3.782 -1.552 -7.862 1.00 97.19 94 GLN A N 1
ATOM 716 C CA . GLN A 1 94 ? 4.631 -2.573 -7.260 1.00 97.19 94 GLN A CA 1
ATOM 717 C C . GLN A 1 94 ? 5.903 -1.980 -6.663 1.00 97.19 94 GLN A C 1
ATOM 719 O O . GLN A 1 94 ? 6.539 -1.093 -7.237 1.00 97.19 94 GLN A O 1
ATOM 724 N N . GLY A 1 95 ? 6.313 -2.539 -5.529 1.00 95.31 95 GLY A N 1
ATOM 725 C CA . GLY A 1 95 ? 7.527 -2.165 -4.822 1.00 95.31 95 GLY A CA 1
ATOM 726 C C . GLY A 1 95 ? 7.365 -0.934 -3.930 1.00 95.31 95 GLY A C 1
ATOM 727 O O . GLY A 1 95 ? 6.289 -0.359 -3.781 1.00 95.31 95 GLY A O 1
ATOM 728 N N . SER A 1 96 ? 8.464 -0.554 -3.283 1.00 91.50 96 SER A N 1
ATOM 729 C CA . SER A 1 96 ? 8.503 0.601 -2.384 1.00 91.50 96 SER A CA 1
ATOM 730 C C . SER A 1 96 ? 8.676 1.899 -3.168 1.00 91.50 96 SER A C 1
ATOM 732 O O . SER A 1 96 ? 9.515 1.994 -4.056 1.00 91.50 96 SER 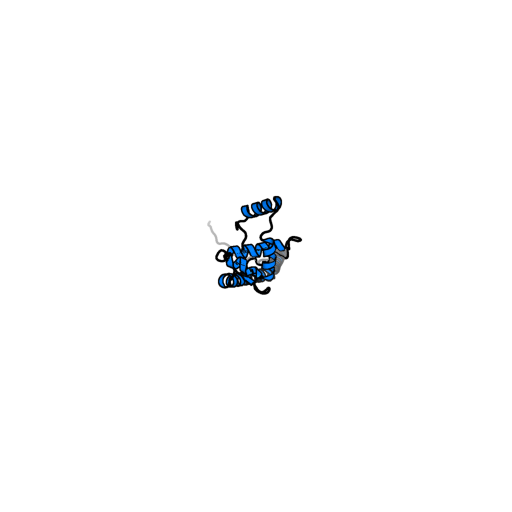A O 1
ATOM 734 N N . CYS A 1 97 ? 7.907 2.915 -2.792 1.00 89.38 97 CYS A N 1
ATOM 735 C CA . CYS A 1 97 ? 7.839 4.184 -3.504 1.00 89.38 97 CYS A CA 1
ATOM 736 C C . CYS A 1 97 ? 9.030 5.124 -3.228 1.00 89.38 97 CYS A C 1
ATOM 738 O O . CYS A 1 97 ? 9.598 5.696 -4.156 1.00 89.38 97 CYS A O 1
ATOM 740 N N . CYS A 1 98 ? 9.425 5.303 -1.961 1.00 87.06 98 CYS A N 1
ATOM 741 C CA . CYS A 1 98 ? 10.395 6.342 -1.559 1.00 87.06 98 CYS A CA 1
ATOM 742 C C . CYS A 1 98 ? 11.739 5.808 -1.052 1.00 87.06 98 CYS A C 1
ATOM 744 O O . CYS A 1 98 ? 12.652 6.585 -0.791 1.00 87.06 98 CYS A O 1
ATOM 746 N N . SER A 1 99 ? 11.883 4.494 -0.891 1.00 88.12 99 SER A N 1
ATOM 747 C CA . SER A 1 99 ? 13.113 3.878 -0.377 1.00 88.12 99 SER A CA 1
ATOM 748 C C . SER A 1 99 ? 13.295 2.475 -0.950 1.00 88.12 99 SER A C 1
ATOM 750 O O . SER A 1 99 ? 12.300 1.872 -1.352 1.00 88.12 99 SER A O 1
ATOM 752 N N . PRO A 1 100 ? 14.514 1.915 -0.976 1.00 92.25 100 PRO A N 1
ATOM 753 C CA . PRO A 1 100 ? 14.694 0.502 -1.286 1.00 92.25 100 PRO A CA 1
ATOM 754 C C . PRO A 1 100 ? 13.845 -0.379 -0.361 1.00 92.25 100 PRO A C 1
ATOM 756 O O . PRO A 1 100 ? 13.703 -0.090 0.830 1.00 92.25 100 PRO A O 1
ATOM 759 N N . MET A 1 101 ? 13.284 -1.464 -0.895 1.00 93.38 101 MET A N 1
ATOM 760 C CA . MET A 1 101 ? 12.533 -2.408 -0.069 1.00 93.38 101 MET A CA 1
ATOM 761 C C . MET A 1 101 ? 13.439 -3.054 0.985 1.00 93.38 101 MET A C 1
ATOM 763 O O . MET A 1 101 ? 14.582 -3.417 0.715 1.00 93.38 101 MET A O 1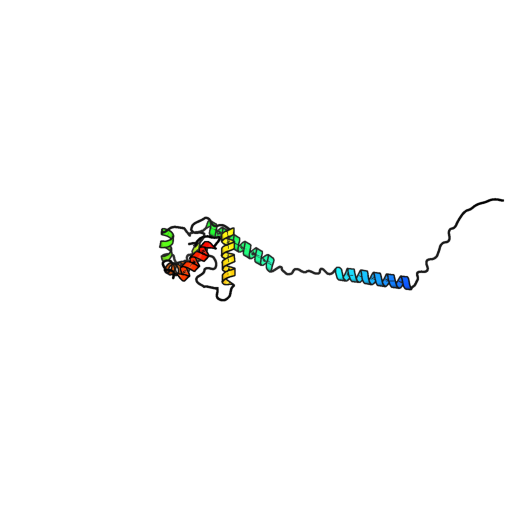
ATOM 767 N N . SER A 1 102 ? 12.894 -3.246 2.185 1.00 92.81 102 SER A N 1
ATOM 768 C CA . SER A 1 102 ? 13.542 -3.965 3.282 1.00 92.81 102 SER A CA 1
ATOM 769 C C . SER A 1 102 ? 12.745 -5.220 3.590 1.00 92.81 102 SER A C 1
ATOM 771 O O . SER A 1 102 ? 11.543 -5.136 3.840 1.00 92.81 102 SER A O 1
ATOM 773 N N . VAL A 1 103 ? 13.409 -6.379 3.592 1.00 93.50 103 VAL A N 1
ATOM 774 C CA . VAL A 1 103 ? 12.751 -7.667 3.865 1.00 93.50 103 VAL A CA 1
ATOM 775 C C . VAL A 1 103 ? 12.103 -7.681 5.246 1.00 93.50 103 VAL A C 1
ATOM 777 O O . VAL A 1 103 ? 11.009 -8.212 5.411 1.00 93.50 103 VAL A O 1
ATOM 780 N N . HIS A 1 104 ? 12.744 -7.028 6.218 1.00 91.19 104 HIS A N 1
ATOM 781 C CA . HIS A 1 104 ? 12.223 -6.888 7.569 1.00 91.19 104 HIS A CA 1
ATOM 782 C C . HIS A 1 104 ? 10.899 -6.113 7.563 1.00 91.19 104 HIS A C 1
ATOM 784 O O . HIS A 1 104 ? 9.874 -6.688 7.924 1.00 91.19 104 HIS A O 1
ATOM 790 N N . ARG A 1 105 ? 10.893 -4.881 7.027 1.00 89.25 105 ARG A N 1
ATOM 791 C CA . ARG A 1 105 ? 9.692 -4.026 6.944 1.00 89.25 105 ARG A CA 1
ATOM 792 C C . ARG A 1 105 ? 8.565 -4.696 6.163 1.00 89.25 105 ARG A C 1
ATOM 794 O O . ARG A 1 105 ? 7.435 -4.761 6.629 1.00 89.25 105 ARG A O 1
ATOM 801 N N . TYR A 1 106 ? 8.890 -5.265 5.003 1.00 92.69 106 TYR A N 1
ATOM 802 C CA . TYR A 1 106 ? 7.927 -5.980 4.168 1.00 92.69 106 TYR A CA 1
ATOM 803 C C . TYR A 1 106 ? 7.254 -7.129 4.935 1.00 92.69 106 TYR A C 1
ATOM 805 O O . TYR A 1 106 ? 6.028 -7.241 4.946 1.00 92.69 106 TYR A O 1
ATOM 813 N N . SER A 1 107 ? 8.046 -7.950 5.635 1.00 92.62 107 SER A N 1
ATOM 814 C CA . SER A 1 107 ? 7.513 -9.077 6.404 1.00 92.62 107 SER A CA 1
ATOM 815 C C . SER A 1 107 ? 6.622 -8.641 7.571 1.00 92.62 107 SER A C 1
ATOM 817 O O . SER A 1 107 ? 5.571 -9.245 7.797 1.00 92.62 107 SER A O 1
ATOM 819 N N . GLU A 1 108 ? 7.000 -7.573 8.277 1.00 90.38 108 GLU A N 1
ATOM 820 C CA . GLU A 1 108 ? 6.224 -7.034 9.393 1.00 90.38 108 GLU A CA 1
ATOM 821 C C . GLU A 1 108 ? 4.911 -6.414 8.925 1.00 90.38 108 GLU A C 1
ATOM 823 O O . GLU A 1 108 ? 3.872 -6.669 9.530 1.00 90.38 108 GLU A O 1
ATOM 828 N N . GLN A 1 109 ? 4.926 -5.662 7.825 1.00 90.00 109 GLN A N 1
ATOM 829 C CA . GLN A 1 109 ? 3.735 -4.989 7.313 1.00 90.00 109 GLN A CA 1
ATOM 830 C C . GLN A 1 109 ? 2.720 -5.977 6.737 1.00 90.00 109 GLN A C 1
ATOM 832 O O . GLN A 1 109 ? 1.552 -5.947 7.128 1.00 90.00 109 GLN A O 1
ATOM 837 N N . VAL A 1 110 ? 3.150 -6.914 5.885 1.00 93.69 110 VAL A N 1
ATOM 838 C CA . VAL A 1 110 ? 2.252 -7.948 5.338 1.00 93.69 110 VAL A CA 1
ATOM 839 C C . VAL A 1 110 ? 1.722 -8.851 6.459 1.00 93.69 110 VAL A C 1
ATOM 841 O O . VAL A 1 110 ? 0.532 -9.177 6.506 1.00 93.69 110 VAL A O 1
ATOM 844 N N . GLY A 1 111 ? 2.577 -9.228 7.417 1.00 92.62 111 GLY A N 1
ATOM 845 C CA . GLY A 1 111 ? 2.167 -10.002 8.589 1.00 92.62 111 GLY A CA 1
ATOM 846 C C . GLY A 1 111 ? 1.184 -9.247 9.492 1.00 92.62 111 GLY A C 1
ATOM 847 O O . GLY A 1 111 ? 0.185 -9.819 9.943 1.00 92.62 111 GLY A O 1
ATOM 848 N N . GLY A 1 112 ? 1.441 -7.961 9.727 1.00 90.88 112 GLY A N 1
ATOM 849 C CA . GLY A 1 112 ? 0.608 -7.060 10.516 1.00 90.88 112 GLY A CA 1
ATOM 850 C C . GLY A 1 112 ? -0.770 -6.854 9.898 1.00 90.88 112 GLY A C 1
ATOM 851 O O . GLY A 1 112 ? -1.770 -7.023 10.593 1.00 90.88 112 GLY A O 1
ATOM 852 N N . LEU A 1 113 ? -0.839 -6.600 8.589 1.00 92.12 113 LEU A N 1
ATOM 853 C CA . LEU A 1 113 ? -2.098 -6.468 7.851 1.00 92.12 113 LEU A CA 1
ATOM 854 C C . LEU A 1 113 ? -2.916 -7.752 7.878 1.00 92.12 113 LEU A C 1
ATOM 856 O O . LEU A 1 113 ? -4.114 -7.718 8.153 1.00 92.12 113 LEU A O 1
ATOM 860 N N . LYS A 1 114 ? -2.269 -8.906 7.687 1.00 93.12 114 LYS A N 1
ATOM 861 C CA . LYS A 1 114 ? -2.941 -10.201 7.814 1.00 93.12 114 LYS A CA 1
ATOM 862 C C . LYS A 1 114 ? -3.538 -10.395 9.208 1.00 93.12 114 LYS A C 1
ATOM 864 O O . LYS A 1 114 ? -4.650 -10.906 9.335 1.00 93.12 114 LYS A O 1
ATOM 869 N N . LYS A 1 115 ? -2.817 -9.993 10.259 1.00 93.38 115 LYS A N 1
ATOM 870 C CA . LYS A 1 115 ? -3.320 -10.049 11.637 1.00 93.38 115 LYS A CA 1
ATOM 871 C C . LYS A 1 115 ? -4.483 -9.078 11.844 1.00 93.38 115 LYS A C 1
ATOM 873 O O . LYS A 1 115 ? -5.498 -9.498 12.391 1.00 93.38 115 LYS A O 1
ATOM 878 N N . PHE A 1 116 ? -4.360 -7.836 11.384 1.00 91.31 116 PHE A N 1
ATOM 879 C CA . PHE A 1 116 ? -5.410 -6.819 11.458 1.00 91.31 116 PHE A CA 1
ATOM 880 C C . PHE A 1 116 ? -6.706 -7.310 10.797 1.00 91.31 116 PHE A C 1
ATOM 882 O O . PHE A 1 116 ? -7.740 -7.414 11.450 1.00 91.31 116 PHE A O 1
ATOM 889 N N . LYS A 1 117 ? -6.624 -7.773 9.546 1.00 94.12 117 LYS A N 1
ATOM 890 C CA . LYS A 1 117 ? -7.768 -8.305 8.790 1.00 94.12 117 LYS A CA 1
ATOM 891 C C . LYS A 1 117 ? -8.360 -9.594 9.360 1.00 94.12 117 LYS A C 1
ATOM 893 O O . LYS A 1 117 ? -9.506 -9.921 9.069 1.00 94.12 117 LYS A O 1
ATOM 898 N N . SER A 1 118 ? -7.604 -10.338 10.172 1.00 94.12 118 SER A N 1
ATOM 899 C CA . SER A 1 118 ? -8.119 -11.543 10.837 1.00 94.12 118 SER A CA 1
ATOM 900 C C . SER A 1 118 ? -9.078 -11.242 11.993 1.00 94.12 118 SER A C 1
ATOM 902 O O . SER A 1 118 ? -9.780 -12.147 12.448 1.00 94.12 118 SER A O 1
ATOM 904 N N . VAL A 1 119 ? -9.120 -9.995 12.475 1.00 95.19 119 VAL A N 1
ATOM 905 C CA . VAL A 1 119 ? -10.045 -9.579 13.530 1.00 95.19 119 VAL A CA 1
ATOM 906 C C . VAL A 1 119 ? -11.424 -9.294 12.916 1.00 95.19 119 VAL A C 1
ATOM 908 O O . VAL A 1 119 ? -11.523 -8.521 11.958 1.00 95.19 119 VAL A O 1
ATOM 911 N N . PRO A 1 120 ? -12.515 -9.881 13.449 1.00 93.56 120 PRO A N 1
ATOM 912 C CA . PRO A 1 120 ? -13.865 -9.584 12.981 1.00 93.56 120 PRO A CA 1
ATOM 913 C C . PRO A 1 120 ? -14.159 -8.080 13.005 1.00 93.56 120 PRO A C 1
ATOM 915 O O . PRO A 1 120 ? -13.739 -7.380 13.923 1.00 93.56 120 PRO A O 1
ATOM 918 N N . ALA A 1 121 ? -14.891 -7.597 12.000 1.00 90.12 121 ALA A N 1
ATOM 919 C CA . ALA A 1 121 ? -15.207 -6.179 11.789 1.00 90.12 121 ALA A CA 1
ATOM 920 C C . ALA A 1 121 ? -14.014 -5.245 11.475 1.00 90.12 121 ALA A C 1
ATOM 922 O O . ALA A 1 121 ? -14.234 -4.052 11.301 1.00 90.12 121 ALA A O 1
ATOM 923 N N . GLN A 1 122 ? -12.781 -5.757 11.341 1.00 88.12 122 GLN A N 1
ATOM 924 C CA . GLN A 1 122 ? -11.609 -4.961 10.922 1.00 88.12 122 GLN A CA 1
ATOM 925 C C . GLN A 1 122 ? -11.188 -5.204 9.464 1.00 88.12 122 GLN A C 1
ATOM 927 O O . GLN A 1 122 ? -10.289 -4.536 8.958 1.00 88.12 122 GLN A O 1
ATOM 932 N N . ASN A 1 123 ? -11.826 -6.142 8.759 1.00 87.44 123 ASN A N 1
ATOM 933 C CA . ASN A 1 123 ? -11.516 -6.395 7.355 1.00 87.44 123 ASN A CA 1
ATOM 934 C C . ASN A 1 123 ? -12.159 -5.335 6.449 1.00 87.44 123 ASN A C 1
ATOM 936 O O . ASN A 1 123 ? -13.325 -5.450 6.079 1.00 87.44 123 ASN A O 1
ATOM 940 N N . ILE A 1 124 ? -11.389 -4.296 6.128 1.00 89.06 124 ILE A N 1
ATOM 941 C CA . ILE A 1 124 ? -11.790 -3.208 5.234 1.00 89.06 124 ILE A CA 1
ATOM 942 C C . ILE A 1 124 ? -11.291 -3.530 3.822 1.00 89.06 124 ILE A C 1
ATOM 944 O O . ILE A 1 124 ? -10.082 -3.594 3.600 1.00 89.06 124 ILE A O 1
ATOM 948 N N . ASP A 1 125 ? -12.210 -3.666 2.864 1.00 88.88 125 ASP A N 1
ATOM 949 C CA . ASP A 1 125 ? -11.903 -4.064 1.477 1.00 88.88 125 ASP A CA 1
ATOM 950 C C . ASP A 1 125 ? -10.931 -3.112 0.762 1.00 88.88 125 ASP A C 1
ATOM 952 O O . ASP A 1 125 ? -10.157 -3.528 -0.095 1.00 88.88 125 ASP A O 1
ATOM 956 N N . LYS A 1 126 ? -10.952 -1.825 1.131 1.00 91.31 126 LYS A N 1
ATOM 957 C CA . LYS A 1 126 ? -10.066 -0.796 0.567 1.00 91.31 126 LYS A CA 1
ATOM 958 C C . LYS A 1 126 ? -8.611 -0.914 1.024 1.00 91.31 126 LYS A C 1
ATOM 960 O O . LYS A 1 126 ? -7.734 -0.330 0.396 1.00 91.31 126 LYS A O 1
ATOM 965 N N . ILE A 1 127 ? -8.342 -1.630 2.116 1.00 91.31 127 ILE A N 1
ATOM 966 C CA . ILE A 1 127 ? -6.973 -1.882 2.567 1.00 91.31 127 ILE A CA 1
ATOM 967 C C . ILE A 1 127 ? -6.447 -3.061 1.740 1.00 91.31 127 ILE A C 1
ATOM 969 O O . ILE A 1 127 ? -7.060 -4.128 1.791 1.00 91.31 127 ILE A O 1
ATOM 973 N N . PRO A 1 128 ? -5.341 -2.937 0.988 1.00 92.25 128 PRO A N 1
ATOM 974 C CA . PRO A 1 128 ? -4.791 -4.058 0.228 1.00 92.25 128 PRO A CA 1
ATOM 975 C C . PRO A 1 128 ? -4.257 -5.163 1.157 1.00 92.25 128 PRO A C 1
ATOM 977 O O . PRO A 1 128 ? -3.966 -4.937 2.331 1.00 92.25 128 PRO A O 1
ATOM 980 N N . ASP A 1 129 ? -4.164 -6.402 0.667 1.00 92.69 129 ASP A N 1
ATOM 981 C CA . ASP A 1 129 ? -3.512 -7.498 1.414 1.00 92.69 129 ASP A CA 1
ATOM 982 C C . ASP A 1 129 ? -1.984 -7.346 1.456 1.00 92.69 129 ASP A C 1
ATOM 984 O O . ASP A 1 129 ? -1.334 -7.833 2.380 1.00 92.69 129 ASP A O 1
ATOM 988 N N . ASP A 1 130 ? -1.424 -6.663 0.457 1.00 94.50 130 ASP A N 1
ATOM 989 C CA . ASP A 1 130 ? -0.005 -6.357 0.334 1.00 94.50 130 ASP A CA 1
ATOM 990 C C . ASP A 1 130 ? 0.164 -4.877 -0.054 1.00 94.50 130 ASP A C 1
ATOM 992 O O . ASP A 1 130 ? -0.236 -4.489 -1.155 1.00 94.50 130 ASP A O 1
ATOM 996 N N . PRO A 1 131 ? 0.733 -4.033 0.824 1.00 91.12 131 PRO A N 1
ATOM 997 C CA . PRO A 1 131 ? 0.865 -2.602 0.576 1.00 91.12 131 PRO A CA 1
ATOM 998 C C . PRO A 1 131 ? 1.958 -2.281 -0.455 1.00 91.12 131 PRO A C 1
ATOM 1000 O O . PRO A 1 131 ? 2.081 -1.135 -0.868 1.00 91.12 131 PRO A O 1
ATOM 1003 N N . TYR A 1 132 ? 2.738 -3.274 -0.895 1.00 94.44 132 TYR A N 1
ATOM 1004 C CA . TYR A 1 132 ? 3.765 -3.127 -1.927 1.00 94.44 132 TYR A CA 1
ATOM 1005 C C . TYR A 1 132 ? 3.317 -3.672 -3.289 1.00 94.44 132 TYR A C 1
ATOM 1007 O O . TYR A 1 132 ? 4.138 -3.769 -4.200 1.00 94.44 132 TYR A O 1
ATOM 1015 N N . ASP A 1 133 ? 2.055 -4.085 -3.428 1.00 96.50 133 ASP A N 1
ATOM 1016 C CA . ASP A 1 133 ? 1.532 -4.718 -4.636 1.00 96.50 133 ASP A CA 1
ATOM 1017 C C . ASP A 1 133 ? 0.022 -4.456 -4.783 1.00 96.50 133 ASP A C 1
ATOM 1019 O O . ASP A 1 133 ? -0.818 -5.273 -4.395 1.00 96.50 133 ASP A O 1
ATOM 1023 N N . ILE A 1 134 ? -0.318 -3.292 -5.340 1.00 95.56 134 ILE A N 1
ATOM 1024 C CA . ILE A 1 134 ? -1.675 -2.729 -5.362 1.00 95.56 134 ILE A CA 1
ATOM 1025 C C . ILE A 1 134 ? -2.206 -2.689 -6.798 1.00 95.56 134 ILE A C 1
ATOM 1027 O O . ILE A 1 134 ? -1.515 -2.250 -7.712 1.00 95.56 134 ILE A O 1
ATOM 1031 N N . GLU A 1 135 ? -3.454 -3.106 -7.015 1.00 96.62 135 GLU A N 1
ATOM 1032 C CA . GLU A 1 135 ? -4.116 -2.936 -8.315 1.00 96.62 135 GLU A CA 1
ATOM 1033 C C . GLU A 1 135 ? -4.360 -1.458 -8.620 1.00 96.62 135 GLU A C 1
ATOM 1035 O O . GLU A 1 135 ? -4.875 -0.713 -7.782 1.00 96.62 135 GLU A O 1
ATOM 1040 N N . ALA A 1 136 ? -4.077 -1.040 -9.852 1.00 96.94 136 ALA A N 1
ATOM 1041 C CA . ALA A 1 136 ? -4.291 0.329 -10.299 1.00 96.94 136 ALA A CA 1
ATOM 1042 C C . ALA A 1 136 ? -5.749 0.768 -10.123 1.00 96.94 136 ALA A C 1
ATOM 1044 O O . ALA A 1 136 ? -6.003 1.909 -9.743 1.00 96.94 136 ALA A O 1
ATOM 1045 N N . LYS A 1 137 ? -6.722 -0.136 -10.311 1.00 96.81 137 LYS A N 1
ATOM 1046 C CA . LYS A 1 137 ? -8.133 0.147 -10.010 1.00 96.81 137 LYS A CA 1
ATOM 1047 C C . LYS A 1 137 ? -8.343 0.618 -8.564 1.00 96.81 137 LYS A C 1
ATOM 1049 O O . LYS A 1 137 ? -9.027 1.618 -8.357 1.00 96.81 137 LYS A O 1
ATOM 1054 N N . LEU A 1 138 ? -7.759 -0.082 -7.588 1.00 96.12 138 LEU A N 1
ATOM 1055 C CA . LEU A 1 138 ? -7.862 0.286 -6.175 1.00 96.12 138 LEU A CA 1
ATOM 1056 C C . LEU A 1 138 ? -7.106 1.590 -5.901 1.00 96.12 138 LEU A C 1
ATOM 1058 O O . LEU A 1 138 ? -7.648 2.481 -5.258 1.00 96.12 138 LEU A O 1
ATOM 1062 N N . ALA A 1 139 ? -5.898 1.749 -6.446 1.00 94.69 139 ALA A N 1
ATOM 1063 C CA . ALA A 1 139 ? -5.119 2.977 -6.284 1.00 94.69 139 ALA A CA 1
ATOM 1064 C C . ALA A 1 139 ? -5.873 4.220 -6.795 1.00 94.69 139 ALA A C 1
ATOM 1066 O O . ALA A 1 139 ? -5.883 5.255 -6.134 1.00 94.69 139 ALA A O 1
ATOM 1067 N N . LYS A 1 140 ? -6.570 4.115 -7.933 1.00 95.19 140 LYS A N 1
ATOM 1068 C CA . LYS A 1 140 ? -7.426 5.190 -8.461 1.00 95.19 140 LYS A CA 1
ATOM 1069 C C . LYS A 1 140 ? -8.584 5.537 -7.536 1.00 95.19 140 LYS A C 1
ATOM 1071 O O . LYS A 1 140 ? -8.890 6.713 -7.367 1.00 95.19 140 LYS A O 1
ATOM 1076 N N . GLU A 1 141 ? -9.232 4.528 -6.958 1.00 94.31 141 GLU A N 1
ATOM 1077 C CA . GLU A 1 141 ? -10.284 4.746 -5.965 1.00 94.31 141 GLU A CA 1
ATOM 1078 C C . GLU A 1 141 ? -9.711 5.471 -4.739 1.00 94.31 141 GLU A C 1
ATOM 1080 O O . GLU A 1 141 ? -10.264 6.483 -4.316 1.00 94.31 141 GLU A O 1
ATOM 1085 N N . LEU A 1 142 ? -8.560 5.026 -4.229 1.00 92.12 142 LEU A N 1
ATOM 1086 C CA . LEU A 1 142 ? -7.883 5.637 -3.082 1.00 92.12 142 LEU A CA 1
ATOM 1087 C C . LEU A 1 142 ? -7.425 7.078 -3.349 1.00 92.12 142 LEU A C 1
ATOM 1089 O O . LEU A 1 142 ? -7.519 7.918 -2.458 1.00 92.12 142 LEU A O 1
ATOM 1093 N N . MET A 1 143 ? -7.026 7.404 -4.582 1.00 90.56 143 MET A N 1
ATOM 1094 C CA . MET A 1 143 ? -6.682 8.778 -4.975 1.00 90.56 143 MET A CA 1
ATOM 1095 C C . MET A 1 143 ? -7.838 9.768 -4.811 1.00 90.56 143 MET A C 1
ATOM 1097 O O . MET A 1 143 ? -7.584 10.940 -4.553 1.00 90.56 143 MET A O 1
ATOM 1101 N N . SER A 1 144 ? -9.095 9.319 -4.888 1.00 88.38 144 SER A N 1
ATOM 1102 C CA . SER A 1 144 ? -10.249 10.195 -4.634 1.00 88.38 144 SER A CA 1
ATOM 1103 C C . SER A 1 144 ? -10.365 10.649 -3.173 1.00 88.38 144 SER A C 1
ATOM 1105 O O . SER A 1 144 ? -11.012 11.657 -2.901 1.00 88.38 144 SER A O 1
ATOM 1107 N N . TYR A 1 145 ? -9.715 9.936 -2.249 1.00 88.81 145 TYR A N 1
ATOM 1108 C CA . TYR A 1 145 ? -9.667 10.268 -0.825 1.00 88.81 145 TYR A CA 1
ATOM 1109 C C . TYR A 1 145 ? -8.392 11.024 -0.432 1.00 88.81 145 TYR A C 1
ATOM 1111 O O . TYR A 1 145 ? -8.290 11.466 0.705 1.00 88.81 145 TYR A O 1
ATOM 1119 N N . TYR A 1 146 ? -7.416 11.165 -1.335 1.00 85.94 146 TYR A N 1
ATOM 1120 C CA . TYR A 1 146 ? -6.086 11.680 -0.994 1.00 85.94 146 TYR A CA 1
ATOM 1121 C C . TYR A 1 146 ? -6.110 13.122 -0.473 1.00 85.94 146 TYR A C 1
ATOM 1123 O O . TYR A 1 146 ? -5.405 13.442 0.476 1.00 85.94 146 TYR A O 1
ATOM 1131 N N . ASP A 1 147 ? -6.951 13.967 -1.071 1.00 86.44 147 ASP A N 1
ATOM 1132 C CA . ASP A 1 147 ? -7.120 15.371 -0.679 1.00 86.44 147 ASP A CA 1
ATOM 1133 C C . ASP A 1 147 ? -8.329 15.569 0.262 1.00 86.44 147 ASP A C 1
ATOM 1135 O O . ASP A 1 147 ? -8.816 16.687 0.432 1.00 86.44 147 ASP A O 1
ATOM 1139 N N . MET A 1 148 ? -8.867 14.486 0.843 1.00 90.31 148 MET A N 1
ATOM 1140 C CA . MET A 1 148 ? -9.967 14.575 1.802 1.00 90.31 148 MET A CA 1
ATOM 1141 C C . MET A 1 148 ? -9.456 15.152 3.120 1.00 90.31 148 MET A C 1
ATOM 1143 O O . MET A 1 148 ? -8.551 14.600 3.742 1.00 90.31 148 MET A O 1
ATOM 1147 N N . GLU A 1 149 ? -10.064 16.249 3.564 1.00 93.31 149 GLU A N 1
ATOM 1148 C CA . GLU A 1 149 ? -9.754 16.834 4.865 1.00 93.31 149 GLU A CA 1
ATOM 1149 C C . GLU A 1 149 ? -10.283 15.937 5.988 1.00 93.31 149 GLU A C 1
ATOM 1151 O O . GLU A 1 149 ? -11.464 15.578 6.010 1.00 93.31 149 GLU A O 1
ATOM 1156 N N . LEU A 1 150 ? -9.404 15.593 6.930 1.00 93.81 150 LEU A N 1
ATOM 1157 C CA . LEU A 1 150 ? -9.784 14.888 8.146 1.00 93.81 150 LEU A CA 1
ATOM 1158 C C . LEU A 1 150 ? -10.515 15.841 9.095 1.00 93.81 150 LEU A C 1
ATOM 1160 O O . LEU A 1 150 ? -10.168 17.017 9.239 1.00 93.81 150 LEU A O 1
ATOM 1164 N N . THR A 1 151 ? -11.523 15.330 9.798 1.00 96.69 151 THR A N 1
ATOM 1165 C CA . THR A 1 151 ? -12.101 16.056 10.930 1.00 96.69 151 THR A CA 1
ATOM 1166 C C . THR A 1 151 ? -11.061 16.221 12.047 1.00 96.69 151 THR A C 1
ATOM 1168 O O . THR A 1 151 ? -10.119 15.434 12.145 1.00 96.69 151 THR A O 1
ATOM 1171 N N . PRO A 1 152 ? -11.240 17.175 12.981 1.00 97.50 152 PRO A N 1
ATOM 1172 C CA . PRO A 1 152 ? -10.296 17.346 14.087 1.00 97.50 152 PRO A CA 1
ATOM 1173 C C . PRO A 1 152 ? -10.098 16.102 14.969 1.00 97.50 152 PRO A C 1
ATOM 1175 O O . PRO A 1 152 ? -9.106 16.010 15.685 1.00 97.50 152 PRO A O 1
ATOM 1178 N N . GLU A 1 153 ? -11.054 15.172 15.004 1.00 97.00 153 GLU A N 1
ATOM 1179 C CA . GLU A 1 153 ? -10.919 13.910 15.744 1.00 97.00 153 GLU A CA 1
ATOM 1180 C C . GLU A 1 153 ? -10.121 12.861 14.958 1.00 97.00 153 GLU A C 1
ATOM 1182 O O . GLU A 1 153 ? -9.249 12.195 15.524 1.00 97.00 153 GLU A O 1
ATOM 1187 N N . GLU A 1 154 ? -10.368 12.757 13.652 1.00 95.06 154 GLU A N 1
ATOM 1188 C CA . GLU A 1 154 ? -9.611 11.885 12.752 1.00 95.06 154 GLU A CA 1
ATOM 1189 C C . GLU A 1 154 ? -8.151 12.330 12.647 1.00 95.06 154 GLU A C 1
ATOM 1191 O O . GLU A 1 154 ? -7.265 11.486 12.743 1.00 95.06 154 GLU A O 1
ATOM 1196 N N . GLU A 1 155 ? -7.891 13.638 12.560 1.00 94.56 155 GLU A N 1
ATOM 1197 C CA . GLU A 1 155 ? -6.533 14.190 12.536 1.00 94.56 155 GLU A CA 1
ATOM 1198 C C . GLU A 1 155 ? -5.758 13.804 13.802 1.00 94.56 155 GLU A C 1
ATOM 1200 O O . GLU A 1 155 ? -4.673 13.243 13.713 1.00 94.56 155 GLU A O 1
ATOM 1205 N N . ARG A 1 156 ? -6.346 13.972 14.997 1.00 95.94 156 ARG A N 1
ATOM 1206 C CA . ARG A 1 156 ? -5.697 13.548 16.256 1.00 95.94 156 ARG A CA 1
ATOM 1207 C C . ARG A 1 156 ? -5.417 12.049 16.293 1.00 95.94 156 ARG A C 1
ATOM 1209 O O . ARG A 1 156 ? -4.417 11.613 16.861 1.00 95.94 156 ARG A O 1
ATOM 1216 N N . THR A 1 157 ? -6.316 11.251 15.723 1.00 93.75 157 THR A N 1
ATOM 1217 C CA . THR A 1 157 ? -6.139 9.797 15.632 1.00 93.75 157 THR A CA 1
ATOM 1218 C C . THR A 1 157 ? -4.990 9.457 14.684 1.00 93.75 157 THR A C 1
ATOM 1220 O O . THR A 1 157 ? -4.159 8.604 15.001 1.00 93.75 157 THR A O 1
ATOM 1223 N N . TYR A 1 158 ? -4.917 10.145 13.546 1.00 89.50 158 TYR A N 1
ATOM 1224 C CA . TYR A 1 158 ? -3.838 10.022 12.579 1.00 89.50 158 TYR A CA 1
ATOM 1225 C C . TYR A 1 158 ? -2.490 10.438 13.184 1.00 89.50 158 TYR A C 1
ATOM 1227 O O . TYR A 1 158 ? -1.545 9.652 13.153 1.00 89.50 158 TYR A O 1
ATOM 1235 N N . GLU A 1 159 ? -2.409 11.605 13.824 1.00 90.50 159 GLU A N 1
ATOM 1236 C CA . GLU A 1 159 ? -1.216 12.091 14.526 1.00 90.50 159 GLU A CA 1
ATOM 1237 C C . GLU A 1 159 ? -0.743 11.095 15.593 1.00 90.50 159 GLU A C 1
ATOM 1239 O O . GLU A 1 159 ? 0.429 10.711 15.610 1.00 90.50 159 GLU A O 1
ATOM 1244 N N . TYR A 1 160 ? -1.656 10.583 16.427 1.00 92.75 160 TYR A N 1
ATOM 1245 C CA . TYR A 1 160 ? -1.329 9.550 17.409 1.00 92.75 160 TYR A CA 1
ATOM 1246 C C . TYR A 1 160 ? -0.746 8.296 16.741 1.00 92.75 160 TYR A C 1
ATOM 1248 O O . TYR A 1 160 ? 0.268 7.757 17.198 1.00 92.75 160 TYR A O 1
ATOM 1256 N N . ALA A 1 161 ? -1.349 7.825 15.646 1.00 88.56 161 ALA A N 1
ATOM 1257 C CA . ALA A 1 161 ? -0.838 6.674 14.908 1.00 88.56 161 ALA A CA 1
ATOM 1258 C C . ALA A 1 161 ? 0.563 6.941 14.333 1.00 88.56 161 ALA A C 1
ATOM 1260 O O . ALA A 1 161 ? 1.435 6.076 14.414 1.00 88.56 161 ALA A O 1
ATOM 1261 N N . MET A 1 162 ? 0.809 8.141 13.811 1.00 86.25 162 MET A N 1
ATOM 1262 C CA . MET A 1 162 ? 2.100 8.567 13.266 1.00 86.25 162 MET A CA 1
ATOM 1263 C C . MET A 1 162 ? 3.198 8.628 14.335 1.00 86.25 162 MET A C 1
ATOM 1265 O O . MET A 1 162 ? 4.313 8.143 14.119 1.00 86.25 162 MET A O 1
ATOM 1269 N N . GLU A 1 163 ? 2.885 9.165 15.515 1.00 89.06 163 GLU A N 1
ATOM 1270 C CA . GLU A 1 163 ? 3.814 9.241 16.645 1.00 89.06 163 GLU A CA 1
ATOM 1271 C C . GLU A 1 163 ? 4.195 7.855 17.176 1.00 89.06 163 GLU A C 1
ATOM 1273 O O . GLU A 1 163 ? 5.368 7.603 17.481 1.00 89.06 163 GLU A O 1
ATOM 1278 N N . ASN A 1 164 ? 3.223 6.943 17.236 1.00 87.44 164 ASN A N 1
ATOM 1279 C CA . ASN A 1 164 ? 3.376 5.613 17.829 1.00 87.44 164 ASN A CA 1
ATOM 1280 C C . ASN A 1 164 ? 3.760 4.525 16.814 1.00 87.44 164 ASN A C 1
ATOM 1282 O O . ASN A 1 164 ? 4.129 3.416 17.203 1.00 87.44 164 ASN A O 1
ATOM 1286 N N . SER A 1 165 ? 3.722 4.827 15.516 1.00 79.62 165 SER A N 1
ATOM 1287 C CA . SER A 1 165 ? 4.226 3.935 14.479 1.00 79.62 165 SER A CA 1
ATOM 1288 C C . SER A 1 165 ? 5.753 3.967 14.445 1.00 79.62 165 SER A C 1
ATOM 1290 O O . SER A 1 165 ? 6.379 5.024 14.323 1.00 79.62 165 SER A O 1
ATOM 1292 N N . HIS A 1 166 ? 6.370 2.785 14.490 1.00 73.81 166 HIS A N 1
ATOM 1293 C CA . HIS A 1 166 ? 7.806 2.633 14.233 1.00 73.81 166 HIS A CA 1
ATOM 1294 C C . HIS A 1 166 ? 8.178 3.035 12.797 1.00 73.81 166 HIS A C 1
ATOM 1296 O O . HIS A 1 166 ? 9.323 3.397 12.544 1.00 73.81 166 HIS A O 1
ATOM 1302 N N . GLU A 1 167 ? 7.204 3.024 11.883 1.00 68.12 167 GLU A N 1
ATOM 1303 C CA . GLU A 1 167 ? 7.390 3.298 10.457 1.00 68.12 167 GLU A CA 1
ATOM 1304 C C . GLU A 1 167 ? 7.229 4.785 10.089 1.00 68.12 167 GLU A C 1
ATOM 1306 O O . GLU A 1 167 ? 7.507 5.161 8.953 1.00 68.12 167 GLU A O 1
ATOM 1311 N N . LYS A 1 168 ? 6.834 5.636 11.054 1.00 63.38 168 LYS A N 1
ATOM 1312 C CA . LYS A 1 168 ? 6.848 7.118 11.025 1.00 63.38 168 LYS A CA 1
ATOM 1313 C C . LYS A 1 168 ? 6.171 7.841 9.849 1.00 63.38 168 LYS A C 1
ATOM 1315 O O . LYS A 1 168 ? 6.256 9.065 9.791 1.00 63.38 168 LYS A O 1
ATOM 1320 N N . GLY A 1 169 ? 5.474 7.164 8.942 1.00 61.31 169 GLY A N 1
ATOM 1321 C CA . GLY A 1 169 ? 4.710 7.858 7.909 1.00 61.31 169 GLY A CA 1
ATOM 1322 C C . GLY A 1 169 ? 4.021 6.969 6.895 1.00 61.31 169 GLY A C 1
ATOM 1323 O O . GLY A 1 169 ? 4.417 5.810 6.744 1.00 61.31 169 GLY A O 1
ATOM 1324 N N . PRO A 1 170 ? 2.989 7.492 6.206 1.00 59.41 170 PRO A N 1
ATOM 1325 C CA . PRO A 1 170 ? 2.311 6.743 5.169 1.00 59.41 170 PRO A CA 1
ATOM 1326 C C . PRO A 1 170 ? 3.311 6.395 4.067 1.00 59.41 170 PRO A C 1
ATOM 1328 O O . PRO A 1 170 ? 4.076 7.234 3.585 1.00 59.41 170 PRO A O 1
ATOM 1331 N N . CYS A 1 171 ? 3.309 5.122 3.686 1.00 57.06 171 CYS A N 1
ATOM 1332 C CA . CYS A 1 171 ? 3.831 4.728 2.389 1.00 57.06 171 CYS A CA 1
ATOM 1333 C C . CYS A 1 171 ? 2.924 5.351 1.316 1.00 57.06 171 CYS A C 1
ATOM 1335 O O . CYS A 1 171 ? 1.743 5.580 1.585 1.00 57.06 171 CYS A O 1
ATOM 1337 N N . CYS A 1 172 ? 3.482 5.659 0.141 1.00 54.16 172 CYS A N 1
ATOM 1338 C CA . CYS A 1 172 ? 2.661 5.950 -1.036 1.00 54.16 172 CYS A CA 1
ATOM 1339 C C . CYS A 1 172 ? 1.600 4.846 -1.223 1.00 54.16 172 CYS A C 1
ATOM 1341 O O . CYS A 1 172 ? 0.537 5.186 -1.768 1.00 54.16 172 CYS A O 1
#